Protein AF-A0A6Y0L7N2-F1 (afdb_monomer)

Solvent-accessible surface area (backbone atoms only — not comparable to full-atom values): 3471 Å² total; per-residue (Å²): 133,73,64,76,44,77,37,94,74,25,88,71,44,60,80,79,94,56,74,68,42,81,72,46,81,53,102,48,35,37,35,28,34,32,94,89,67,48,57,41,35,39,25,44,79,94,59,70,85,52,63,42,23,32,40,62,96

Mean predicted aligned error: 7.13 Å

Sequence (57 aa):
MKRIHPLMASRQSADYRQPWQMSGVWRRSINFVAKSGELLTLHRRGSGFSPGGWILR

pLDDT: mean 74.53, std 13.5,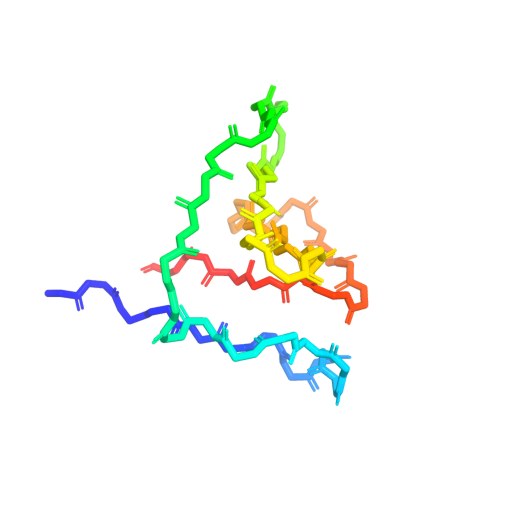 range [44.81, 92.69]

Organism: Salmonella enteritidis (NCBI:txid149539)
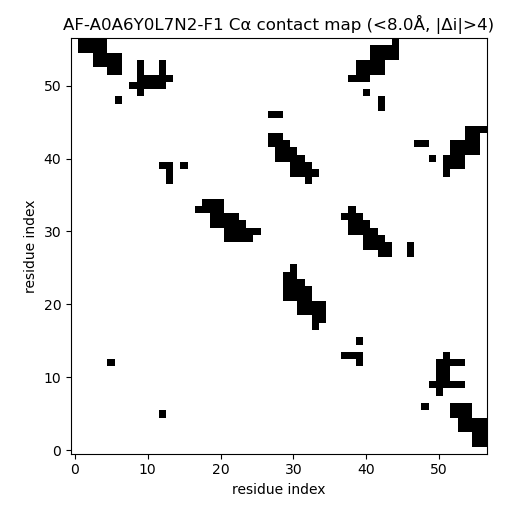
Secondary structure (DSSP, 8-state):
-PPEEE-TT-TTPPPSSS-EEEEEE-SSEEEEEETTS-EEEEEPTTS---TTEEEE-

Radius of gyration: 10.52 Å; Cα contacts (8 Å, |Δi|>4): 110; chains: 1; bounding box: 22×24×26 Å

Structure (mmCIF, N/CA/C/O backbone):
data_AF-A0A6Y0L7N2-F1
#
_entry.id   AF-A0A6Y0L7N2-F1
#
loop_
_atom_site.group_PDB
_atom_site.id
_atom_site.type_symbol
_atom_site.label_atom_id
_atom_site.label_alt_id
_atom_site.label_comp_id
_atom_site.label_asym_id
_atom_site.label_entity_id
_atom_site.label_seq_id
_atom_site.pdbx_PDB_ins_code
_atom_site.Cartn_x
_atom_site.Cartn_y
_atom_site.Cartn_z
_atom_site.occupancy
_atom_site.B_iso_or_equiv
_atom_site.auth_seq_id
_atom_site.auth_comp_id
_atom_site.auth_asym_id
_atom_site.auth_atom_id
_atom_site.pdbx_PDB_model_num
ATOM 1 N N . MET A 1 1 ? -8.077 -19.702 -5.530 1.00 44.81 1 MET A N 1
ATOM 2 C CA . MET A 1 1 ? -7.754 -18.526 -4.689 1.00 44.81 1 MET A CA 1
ATOM 3 C C . MET A 1 1 ? -6.325 -18.091 -4.970 1.00 44.81 1 MET A C 1
ATOM 5 O O . MET A 1 1 ? -5.402 -18.828 -4.639 1.00 44.81 1 MET A O 1
ATOM 9 N N . LYS A 1 2 ? -6.133 -16.949 -5.638 1.00 51.09 2 LYS A N 1
ATOM 10 C CA . LYS A 1 2 ? -4.801 -16.372 -5.860 1.00 51.09 2 LYS A CA 1
ATOM 11 C C . LYS A 1 2 ? -4.249 -15.872 -4.526 1.00 51.09 2 LYS A C 1
ATOM 13 O O . LYS A 1 2 ? -4.875 -15.045 -3.872 1.00 51.09 2 LYS A O 1
ATOM 18 N N . ARG A 1 3 ? -3.130 -16.453 -4.091 1.00 61.62 3 ARG A N 1
ATOM 19 C CA . ARG A 1 3 ? -2.508 -16.190 -2.791 1.00 61.62 3 ARG A CA 1
ATOM 20 C C . ARG A 1 3 ? -1.812 -14.828 -2.833 1.00 61.62 3 ARG A C 1
ATOM 22 O O . ARG A 1 3 ? -0.881 -14.628 -3.611 1.00 61.62 3 ARG A O 1
ATOM 29 N N . ILE A 1 4 ? -2.277 -13.898 -2.007 1.00 61.00 4 ILE A N 1
ATOM 30 C CA . ILE A 1 4 ? -1.586 -12.634 -1.743 1.00 61.00 4 ILE A CA 1
ATOM 31 C C . ILE A 1 4 ? -0.379 -12.972 -0.860 1.00 61.00 4 ILE A C 1
ATOM 33 O O . ILE A 1 4 ? -0.537 -13.599 0.185 1.00 61.00 4 ILE A O 1
ATOM 37 N N . HIS A 1 5 ? 0.827 -12.615 -1.301 1.00 58.75 5 HIS A N 1
ATOM 38 C CA . HIS A 1 5 ? 2.063 -12.871 -0.559 1.00 58.75 5 HIS A CA 1
ATOM 39 C C . HIS A 1 5 ? 2.764 -11.550 -0.245 1.00 58.75 5 HIS A C 1
ATOM 41 O O . HIS A 1 5 ? 2.811 -10.678 -1.126 1.00 58.75 5 HIS A O 1
ATOM 47 N N . PRO A 1 6 ? 3.337 -11.399 0.964 1.00 56.22 6 PRO A N 1
ATOM 48 C CA . PRO A 1 6 ? 4.171 -10.248 1.245 1.00 56.22 6 PRO A CA 1
ATOM 49 C C . PRO A 1 6 ? 5.368 -10.318 0.304 1.00 56.22 6 PRO A C 1
ATOM 51 O O . PRO A 1 6 ? 5.939 -11.388 0.063 1.00 56.22 6 PRO A O 1
ATOM 54 N N . LEU A 1 7 ? 5.739 -9.180 -0.272 1.00 59.53 7 LEU A N 1
ATOM 55 C CA . LEU A 1 7 ? 7.030 -9.083 -0.932 1.00 59.53 7 LEU A CA 1
ATOM 56 C C . LEU A 1 7 ? 8.105 -9.380 0.112 1.00 59.53 7 LEU A C 1
ATOM 58 O O . LEU A 1 7 ? 8.068 -8.798 1.188 1.00 59.53 7 LEU A O 1
ATOM 62 N N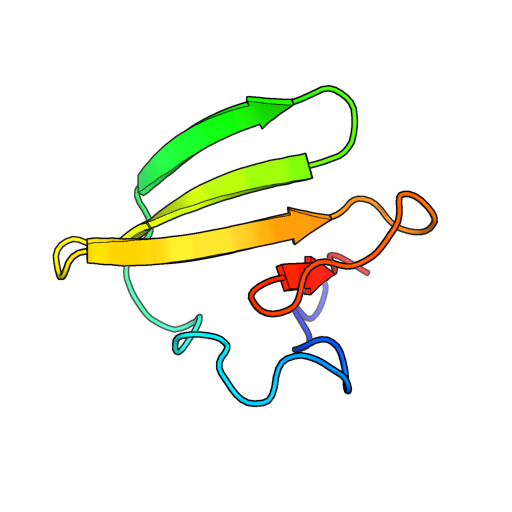 . MET A 1 8 ? 9.082 -10.237 -0.205 1.00 53.78 8 MET A N 1
ATOM 63 C CA . MET A 1 8 ? 10.196 -10.560 0.707 1.00 53.78 8 MET A CA 1
ATOM 64 C C . MET A 1 8 ? 10.937 -9.310 1.235 1.00 53.78 8 MET A C 1
ATOM 66 O O . MET A 1 8 ? 11.610 -9.386 2.255 1.00 53.78 8 MET A O 1
ATOM 70 N N . ALA A 1 9 ? 10.791 -8.158 0.568 1.00 47.72 9 ALA A N 1
ATOM 71 C CA . ALA A 1 9 ?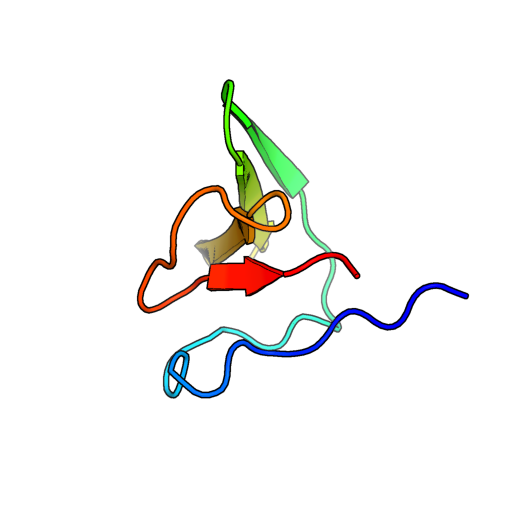 11.353 -6.871 0.974 1.00 47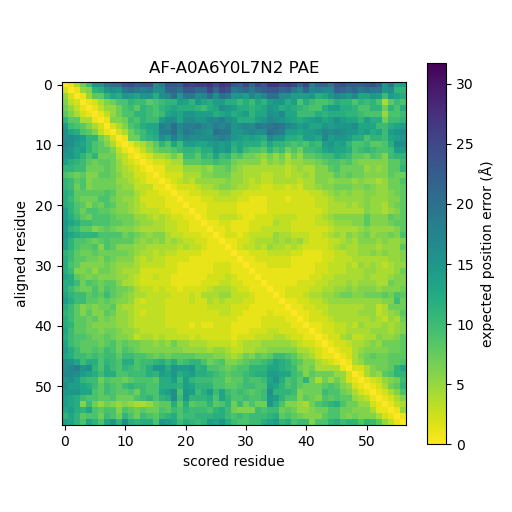.72 9 ALA A CA 1
ATOM 72 C C . ALA A 1 9 ? 10.462 -6.037 1.924 1.00 47.72 9 ALA A C 1
ATOM 74 O O . ALA A 1 9 ? 10.931 -5.037 2.462 1.00 47.72 9 ALA A O 1
ATOM 75 N N . SER A 1 10 ? 9.202 -6.413 2.158 1.00 57.28 10 SER A N 1
ATOM 76 C CA . SER A 1 10 ? 8.280 -5.655 3.009 1.00 57.28 10 SER A CA 1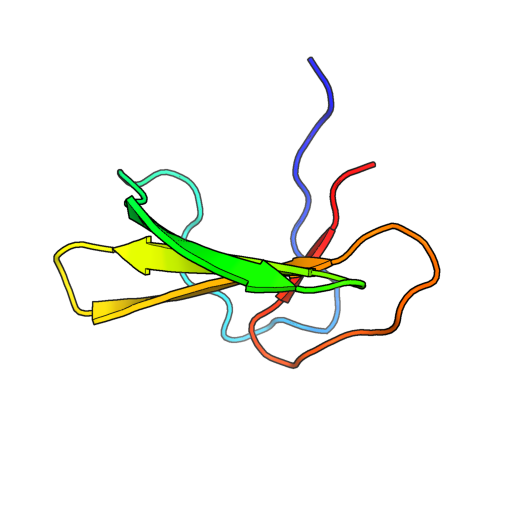
ATOM 77 C C . SER A 1 10 ? 8.315 -6.165 4.449 1.00 57.28 10 SER A C 1
ATOM 79 O O . SER A 1 10 ? 7.385 -6.781 4.952 1.00 57.28 10 SER A O 1
ATOM 81 N N . ARG A 1 11 ? 9.430 -5.915 5.142 1.00 56.75 11 ARG A N 1
ATOM 82 C CA . ARG A 1 11 ? 9.556 -6.210 6.585 1.00 56.75 11 ARG A CA 1
ATOM 83 C C . ARG A 1 11 ? 8.636 -5.350 7.462 1.00 56.75 11 ARG A C 1
ATOM 85 O O . ARG A 1 11 ? 8.449 -5.671 8.627 1.00 56.75 11 ARG A O 1
ATOM 92 N N . GLN A 1 12 ? 8.088 -4.272 6.900 1.00 63.25 12 GLN A N 1
ATOM 93 C CA . GLN A 1 12 ? 7.191 -3.322 7.560 1.00 63.25 12 GLN A CA 1
ATOM 94 C C . GLN A 1 12 ? 5.786 -3.311 6.934 1.00 63.25 12 GLN A C 1
ATOM 96 O O . GLN A 1 12 ? 5.021 -2.379 7.175 1.00 63.25 12 GLN A O 1
ATOM 101 N N . SER A 1 13 ? 5.425 -4.305 6.108 1.00 67.69 13 SER A N 1
ATOM 102 C CA . SER A 1 13 ? 4.051 -4.392 5.607 1.00 67.69 13 SER A CA 1
ATOM 103 C C . SER A 1 13 ? 3.080 -4.600 6.760 1.00 67.69 13 SER A C 1
ATOM 105 O O . SER A 1 13 ? 3.251 -5.531 7.547 1.00 67.69 13 SER A O 1
ATOM 107 N N . ALA A 1 14 ? 2.017 -3.803 6.785 1.00 74.94 14 ALA A N 1
ATOM 108 C CA . ALA A 1 14 ? 0.872 -4.045 7.648 1.00 74.94 14 ALA A CA 1
ATOM 109 C C . ALA A 1 14 ? 0.246 -5.427 7.386 1.00 74.94 14 ALA A C 1
ATOM 111 O O . ALA A 1 14 ? 0.318 -5.942 6.264 1.00 74.94 14 ALA A O 1
ATOM 112 N N . ASP A 1 15 ? -0.387 -6.015 8.408 1.00 77.31 15 ASP A N 1
ATOM 113 C CA . ASP A 1 15 ? -1.122 -7.273 8.248 1.00 77.31 15 ASP A CA 1
ATOM 114 C C . ASP A 1 15 ? -2.228 -7.081 7.204 1.00 77.31 15 ASP A C 1
ATOM 116 O O . ASP A 1 15 ? -3.071 -6.195 7.317 1.00 77.31 15 ASP A O 1
ATOM 120 N N . TYR A 1 16 ? -2.220 -7.908 6.164 1.00 76.25 16 TYR A N 1
ATOM 121 C CA . TYR A 1 16 ? -3.205 -7.847 5.092 1.00 76.25 16 TYR A CA 1
ATOM 122 C C . TYR A 1 16 ? -4.577 -8.401 5.510 1.00 76.25 16 TYR A C 1
ATOM 124 O O . TYR A 1 16 ? -5.554 -8.150 4.806 1.00 76.25 16 TYR A O 1
ATOM 132 N N . ARG A 1 17 ? -4.681 -9.136 6.628 1.00 79.75 17 ARG A N 1
ATOM 133 C CA . ARG A 1 17 ? -5.906 -9.821 7.097 1.00 79.75 17 ARG A CA 1
ATOM 134 C C . ARG A 1 17 ? -6.863 -8.906 7.863 1.00 79.75 17 ARG A C 1
ATOM 136 O O . ARG A 1 17 ? -7.543 -9.340 8.789 1.00 79.75 17 ARG A O 1
ATOM 143 N N . GLN A 1 18 ? -6.927 -7.649 7.460 1.00 83.75 18 GLN A N 1
ATOM 144 C CA . GLN A 1 18 ? -7.823 -6.654 8.028 1.00 83.75 18 GLN A CA 1
ATOM 145 C C . GLN A 1 18 ? -8.694 -6.024 6.938 1.00 83.75 18 GLN A C 1
ATOM 147 O O . GLN A 1 18 ? -8.397 -6.174 5.751 1.00 83.75 18 GLN A O 1
ATOM 152 N N . PRO A 1 19 ? -9.791 -5.344 7.302 1.00 87.94 19 PRO A N 1
ATOM 153 C CA . PRO A 1 19 ? -10.602 -4.625 6.335 1.00 87.94 19 PRO A CA 1
ATOM 154 C C . PRO A 1 19 ? -9.798 -3.495 5.688 1.00 87.94 19 PRO A C 1
ATOM 156 O O . PRO A 1 19 ? -9.213 -2.657 6.374 1.00 87.94 19 PRO A O 1
ATOM 159 N N . TRP A 1 20 ? -9.819 -3.457 4.361 1.00 89.25 20 TRP A N 1
ATOM 160 C CA . TRP A 1 20 ? -9.116 -2.464 3.560 1.00 89.25 20 TRP A CA 1
ATOM 161 C C . TRP A 1 20 ? -10.111 -1.643 2.755 1.00 89.25 20 TRP A C 1
ATOM 163 O O . TRP A 1 20 ? -10.945 -2.200 2.039 1.00 89.25 20 TRP A O 1
ATOM 173 N N . GLN A 1 21 ? -9.985 -0.321 2.823 1.00 92.69 21 GLN A N 1
ATOM 174 C CA . GLN A 1 21 ? -10.693 0.584 1.930 1.00 92.69 21 GLN A CA 1
ATOM 175 C C . GLN A 1 21 ? -9.761 1.004 0.799 1.00 92.69 21 GLN A C 1
ATOM 177 O O . GLN A 1 21 ? -8.620 1.397 1.033 1.00 92.69 21 GLN A O 1
ATOM 182 N N . MET A 1 22 ? -10.237 0.923 -0.443 1.00 92.25 22 MET A N 1
ATOM 183 C CA . MET A 1 22 ? -9.479 1.408 -1.593 1.00 92.25 22 MET A CA 1
ATOM 184 C C . MET A 1 22 ? -9.303 2.926 -1.485 1.00 92.25 22 MET A C 1
ATOM 186 O O . MET A 1 22 ? -10.290 3.657 -1.423 1.00 92.25 22 MET A O 1
ATOM 190 N N . SER A 1 23 ? -8.054 3.389 -1.475 1.00 91.00 23 SER A N 1
ATOM 191 C CA . SER A 1 23 ? -7.718 4.815 -1.412 1.00 91.00 23 SER A CA 1
ATOM 192 C C . SER A 1 23 ? -7.339 5.391 -2.775 1.00 91.00 23 SER A C 1
ATOM 194 O O . SER A 1 23 ? -7.466 6.593 -2.987 1.00 91.00 23 SER A O 1
ATOM 196 N N . GLY A 1 24 ? -6.913 4.554 -3.728 1.00 91.75 24 GLY A N 1
ATOM 197 C CA . GLY A 1 24 ? -6.649 5.007 -5.091 1.00 91.75 24 GLY A CA 1
ATOM 198 C C . GLY A 1 24 ? -6.189 3.904 -6.035 1.00 91.75 24 GLY A C 1
ATOM 199 O O . GLY A 1 24 ? -5.567 2.923 -5.624 1.00 91.75 24 GLY A O 1
ATOM 200 N N . VAL A 1 25 ? -6.472 4.091 -7.323 1.00 89.69 25 VAL A N 1
ATOM 201 C CA . VAL A 1 25 ? -6.038 3.199 -8.402 1.00 89.69 25 VAL A CA 1
ATOM 202 C C . VAL A 1 25 ? -5.071 3.953 -9.300 1.00 89.69 25 VAL A C 1
ATOM 204 O O . VAL A 1 25 ? -5.394 5.011 -9.833 1.00 89.69 25 VAL A O 1
ATOM 207 N N . TRP A 1 26 ? -3.897 3.372 -9.508 1.00 86.69 26 TRP A N 1
ATOM 208 C CA . TRP A 1 26 ? -2.852 3.916 -10.363 1.00 86.69 26 TRP A CA 1
ATOM 209 C C . TRP A 1 26 ? -2.548 2.951 -11.504 1.00 86.69 26 TRP A C 1
ATOM 211 O O . TRP A 1 26 ? -2.878 1.764 -11.468 1.00 86.69 26 TRP A O 1
ATOM 221 N N . ARG A 1 27 ? -1.842 3.437 -12.531 1.00 85.44 27 ARG A N 1
ATOM 222 C CA . ARG A 1 27 ? -1.504 2.629 -13.717 1.00 85.44 27 ARG A CA 1
ATOM 223 C C . ARG A 1 27 ? -0.777 1.317 -13.372 1.00 85.44 27 ARG A C 1
ATOM 225 O O . ARG A 1 27 ? -0.910 0.335 -14.099 1.00 85.44 27 ARG A O 1
ATOM 232 N N . ARG A 1 28 ? 0.004 1.304 -12.286 1.00 85.19 28 ARG A N 1
ATOM 233 C CA . ARG A 1 28 ? 0.893 0.195 -11.889 1.00 85.19 28 ARG A CA 1
ATOM 234 C C . ARG A 1 28 ? 0.551 -0.447 -10.541 1.00 85.19 28 ARG A C 1
ATOM 236 O O . ARG A 1 28 ? 1.067 -1.525 -10.245 1.00 85.19 28 ARG A O 1
ATOM 243 N N . SER A 1 29 ? -0.323 0.171 -9.753 1.00 85.62 29 SER A N 1
ATOM 244 C CA . SER A 1 29 ? -0.624 -0.263 -8.390 1.00 85.62 29 SER A CA 1
ATOM 245 C C . SER A 1 29 ? -2.025 0.148 -7.943 1.00 85.62 29 SER A C 1
ATOM 247 O O . SER A 1 29 ? -2.663 1.004 -8.553 1.00 85.62 29 SER A O 1
ATOM 249 N N . ILE A 1 30 ? -2.500 -0.468 -6.867 1.00 87.88 30 ILE A N 1
ATOM 250 C CA . ILE A 1 30 ? -3.716 -0.074 -6.153 1.00 87.88 30 ILE A CA 1
ATOM 251 C C . ILE A 1 30 ? -3.322 0.182 -4.704 1.00 87.88 30 ILE A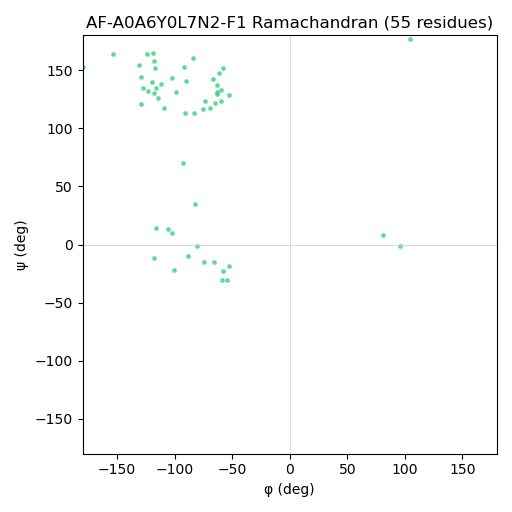 C 1
ATOM 253 O O . ILE A 1 30 ? -2.624 -0.639 -4.110 1.00 87.88 30 ILE A O 1
ATOM 257 N N . ASN A 1 31 ? -3.753 1.307 -4.147 1.00 87.00 31 ASN A N 1
ATOM 258 C CA . ASN A 1 31 ? -3.532 1.642 -2.750 1.00 87.00 31 ASN A CA 1
ATOM 259 C C . ASN A 1 31 ? -4.799 1.396 -1.937 1.00 87.00 31 ASN A C 1
ATOM 261 O O . ASN A 1 31 ? -5.919 1.664 -2.384 1.00 87.00 31 ASN A O 1
ATOM 265 N N . PHE A 1 32 ? -4.586 0.932 -0.718 1.00 88.56 32 PHE A N 1
ATOM 266 C CA . PHE A 1 32 ? -5.604 0.736 0.287 1.00 88.56 32 PHE A CA 1
ATOM 267 C C . PHE A 1 32 ? -5.164 1.369 1.603 1.00 88.56 32 PHE A C 1
ATOM 269 O O . PHE A 1 32 ? -3.967 1.508 1.872 1.00 88.56 32 PHE A O 1
ATOM 276 N N . VAL A 1 33 ? -6.150 1.735 2.412 1.00 89.50 33 VAL A N 1
ATOM 277 C CA . VAL A 1 33 ? -5.977 2.252 3.765 1.00 89.50 33 VAL A CA 1
ATOM 278 C C . VAL A 1 33 ? -6.851 1.445 4.723 1.00 89.50 33 VAL A C 1
ATOM 280 O O . VAL A 1 33 ? -8.004 1.130 4.410 1.00 89.50 33 VAL A O 1
ATOM 283 N N . ALA A 1 34 ? -6.285 1.049 5.858 1.00 90.00 34 ALA A N 1
ATOM 284 C CA . ALA A 1 34 ? -7.032 0.434 6.948 1.00 90.00 34 ALA A CA 1
ATOM 285 C C . ALA A 1 34 ? -7.655 1.526 7.828 1.00 90.00 34 ALA A C 1
ATOM 287 O O . ALA A 1 34 ? -7.204 2.671 7.839 1.00 90.00 34 ALA A O 1
ATOM 288 N N . LYS A 1 35 ? -8.676 1.180 8.617 1.00 89.81 35 LYS A N 1
ATOM 289 C CA . LYS A 1 35 ? -9.323 2.139 9.533 1.00 89.81 35 LYS A CA 1
ATOM 290 C C . LYS A 1 35 ? -8.338 2.739 10.552 1.00 89.81 35 LYS A C 1
ATOM 292 O O . LYS A 1 35 ? -8.509 3.881 10.963 1.00 89.81 35 LYS A O 1
ATOM 297 N N . SER A 1 36 ? -7.320 1.977 10.939 1.00 86.69 36 SER A N 1
ATOM 298 C CA . SER A 1 36 ? -6.237 2.368 11.850 1.00 86.69 36 SER A CA 1
ATOM 299 C C . SER A 1 36 ? -5.119 3.184 11.182 1.00 86.69 36 SER A C 1
ATOM 301 O O . SER A 1 36 ? -4.219 3.651 11.873 1.00 86.69 36 SER A O 1
ATOM 303 N N . GLY A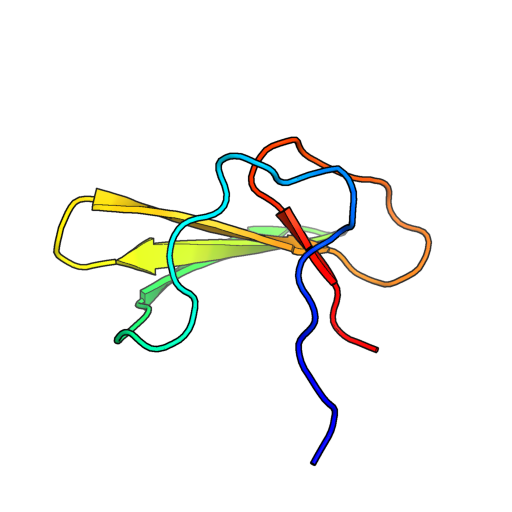 1 37 ? -5.205 3.431 9.869 1.00 86.50 37 GLY A N 1
ATOM 304 C CA . GLY A 1 37 ? -4.292 4.309 9.132 1.00 86.50 37 GLY A CA 1
ATOM 305 C C . GLY A 1 37 ? -3.128 3.599 8.440 1.00 86.50 37 GLY A C 1
ATOM 306 O O . GLY A 1 37 ? -2.346 4.255 7.751 1.00 86.50 37 GLY A O 1
ATOM 307 N N . GLU A 1 38 ? -3.007 2.276 8.561 1.00 86.12 38 GLU A N 1
ATOM 308 C CA . GLU A 1 38 ? -2.018 1.515 7.807 1.00 86.12 38 GLU A CA 1
ATOM 309 C C . GLU A 1 38 ? -2.261 1.632 6.304 1.00 86.12 38 GLU A C 1
ATOM 311 O O . GLU A 1 38 ? -3.398 1.719 5.833 1.00 86.12 38 GLU A O 1
ATOM 316 N N . LEU A 1 39 ? -1.169 1.587 5.544 1.00 84.31 39 LEU A N 1
ATOM 317 C CA . LEU A 1 39 ? -1.188 1.667 4.093 1.00 84.31 39 LEU A CA 1
ATOM 318 C C . LEU A 1 39 ? -0.776 0.334 3.484 1.00 84.31 39 LEU A C 1
ATOM 320 O O . LEU A 1 39 ? 0.192 -0.300 3.909 1.00 84.31 39 LEU A O 1
ATOM 324 N N . LEU A 1 40 ? -1.496 -0.051 2.438 1.00 82.50 40 LEU A N 1
ATOM 325 C CA . LEU A 1 40 ? -1.232 -1.245 1.655 1.00 82.50 40 LEU A CA 1
ATOM 326 C C . LEU A 1 40 ? -1.179 -0.868 0.178 1.00 82.50 40 LEU A C 1
ATOM 328 O O . LEU A 1 40 ? -2.163 -0.389 -0.381 1.00 82.50 40 LEU A O 1
ATOM 332 N N . THR A 1 41 ? -0.051 -1.128 -0.481 1.00 83.62 41 THR A N 1
ATOM 333 C CA . THR A 1 41 ? 0.067 -0.963 -1.937 1.00 83.62 41 THR A CA 1
ATOM 334 C C . THR A 1 41 ? 0.151 -2.321 -2.613 1.00 83.62 41 THR A C 1
ATOM 336 O O . THR A 1 41 ? 1.117 -3.055 -2.423 1.00 83.62 41 THR A O 1
ATOM 339 N N . LEU A 1 42 ? -0.824 -2.644 -3.454 1.00 82.19 42 LEU A N 1
ATOM 340 C CA . LEU A 1 42 ? -0.807 -3.829 -4.298 1.00 82.19 42 LEU A CA 1
ATOM 341 C C . LEU A 1 42 ? -0.182 -3.491 -5.655 1.00 82.19 42 LEU A C 1
ATOM 343 O O . LEU A 1 42 ? -0.760 -2.742 -6.443 1.00 82.19 42 LEU A O 1
ATOM 347 N N . HIS A 1 43 ? 0.985 -4.057 -5.949 1.00 80.88 43 HIS A N 1
ATOM 348 C CA . HIS A 1 43 ? 1.668 -3.868 -7.231 1.00 80.88 43 HIS A CA 1
ATOM 349 C C . HIS A 1 43 ? 1.239 -4.923 -8.249 1.00 80.88 43 HIS A C 1
ATOM 351 O O . HIS A 1 43 ? 1.115 -6.112 -7.930 1.00 80.88 43 HIS A O 1
ATOM 357 N N . ARG A 1 44 ? 1.069 -4.505 -9.508 1.00 75.00 44 AR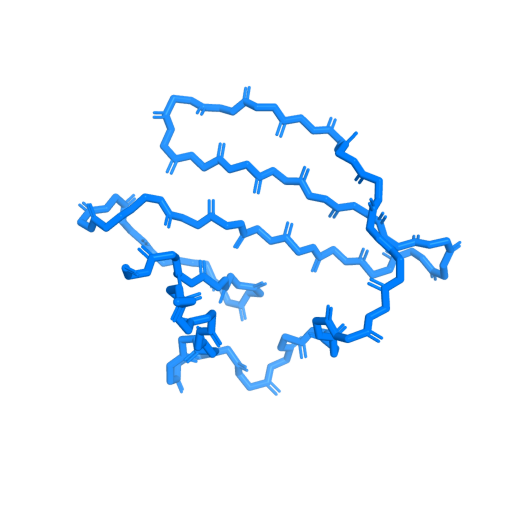G A N 1
ATOM 358 C CA . ARG A 1 44 ? 0.967 -5.451 -10.627 1.00 75.00 44 ARG A CA 1
ATOM 359 C C . ARG A 1 44 ? 2.312 -6.155 -10.814 1.00 75.00 44 ARG A C 1
ATOM 361 O O . ARG A 1 44 ? 3.375 -5.541 -10.694 1.00 75.00 44 ARG A O 1
ATOM 368 N N . ARG A 1 45 ? 2.280 -7.446 -11.154 1.00 74.19 45 ARG A N 1
ATOM 369 C CA . ARG A 1 45 ? 3.495 -8.232 -11.415 1.00 74.19 45 ARG A CA 1
ATOM 370 C C . ARG A 1 45 ? 4.374 -7.528 -12.461 1.00 74.19 45 ARG A C 1
ATOM 372 O O . ARG A 1 45 ? 3.883 -7.158 -13.522 1.00 74.19 45 ARG A O 1
ATOM 379 N N . GLY A 1 46 ? 5.659 -7.339 -12.150 1.00 76.31 46 GLY A N 1
ATOM 380 C CA . GLY A 1 46 ? 6.628 -6.683 -13.039 1.00 76.31 46 GLY A CA 1
ATOM 381 C C . GLY A 1 46 ? 6.595 -5.148 -13.039 1.00 76.31 46 GLY A C 1
ATOM 382 O O . GLY A 1 46 ? 7.266 -4.542 -13.864 1.00 76.31 46 GLY A O 1
ATOM 383 N N . SER A 1 47 ? 5.836 -4.507 -12.139 1.00 73.50 47 SER A N 1
ATOM 384 C CA . SER A 1 47 ? 5.672 -3.040 -12.121 1.00 73.50 47 SER A CA 1
ATOM 385 C C . SER A 1 47 ? 6.492 -2.297 -11.053 1.00 73.50 47 SER A C 1
ATOM 387 O O . SER A 1 47 ? 6.298 -1.095 -10.878 1.00 73.50 47 SER A O 1
ATOM 389 N N . GLY A 1 48 ? 7.418 -2.984 -10.377 1.00 67.50 48 GLY A N 1
ATOM 390 C CA . GLY A 1 48 ? 8.241 -2.438 -9.291 1.00 67.50 48 GLY A CA 1
ATOM 391 C C . GLY A 1 48 ? 7.794 -2.895 -7.899 1.00 67.50 48 GLY A C 1
ATOM 392 O O . GLY A 1 48 ? 6.815 -3.630 -7.758 1.00 67.50 48 GLY A O 1
ATOM 393 N N . PHE A 1 49 ? 8.546 -2.484 -6.875 1.00 68.94 49 PHE A N 1
ATOM 394 C CA . PHE A 1 49 ? 8.307 -2.821 -5.470 1.00 68.94 49 PHE A CA 1
ATOM 395 C C . PHE A 1 49 ? 8.320 -1.541 -4.623 1.00 68.94 49 PHE A C 1
ATOM 397 O O . PHE A 1 49 ? 9.109 -0.638 -4.894 1.00 68.94 49 PHE A O 1
ATOM 404 N N . SER A 1 50 ? 7.479 -1.469 -3.587 1.00 64.88 50 SER A N 1
ATOM 405 C CA . SER A 1 50 ? 7.588 -0.454 -2.529 1.00 64.88 50 SER A CA 1
ATOM 406 C C . SER A 1 50 ? 7.862 -1.131 -1.180 1.00 64.88 50 SER A C 1
ATOM 408 O O . SER A 1 50 ? 7.433 -2.272 -0.988 1.00 64.88 50 SER A O 1
ATOM 410 N N . PRO A 1 51 ? 8.539 -0.457 -0.230 1.00 58.88 51 PRO A N 1
ATOM 411 C CA . PRO A 1 51 ? 8.854 -1.028 1.084 1.00 58.88 51 PRO A CA 1
ATOM 412 C C . PRO A 1 51 ? 7.633 -1.487 1.900 1.00 58.88 51 PRO A C 1
ATOM 414 O O . PRO A 1 51 ? 7.773 -2.367 2.741 1.00 58.88 51 PRO A O 1
ATOM 417 N N . GLY A 1 52 ? 6.437 -0.949 1.629 1.00 62.31 52 GLY A N 1
ATOM 418 C CA . GLY A 1 52 ? 5.154 -1.366 2.227 1.00 62.31 52 GLY A CA 1
ATOM 419 C C . GLY A 1 52 ? 4.239 -2.167 1.286 1.00 62.31 52 GLY A C 1
ATOM 420 O O . GLY A 1 52 ? 3.036 -2.265 1.522 1.00 62.31 52 GLY A O 1
ATOM 421 N N . GLY A 1 53 ? 4.762 -2.647 0.155 1.00 67.50 53 GLY A N 1
ATOM 422 C CA . GLY A 1 53 ? 3.960 -3.208 -0.931 1.00 67.50 53 GLY A CA 1
ATOM 423 C C . GLY A 1 53 ? 3.748 -4.723 -0.861 1.00 67.50 53 GLY A C 1
ATOM 424 O O . GLY A 1 53 ? 4.601 -5.477 -0.399 1.00 67.50 53 GLY A O 1
ATOM 425 N N . TRP A 1 54 ? 2.633 -5.178 -1.426 1.00 66.62 54 TRP A N 1
ATOM 426 C CA . TRP A 1 54 ? 2.287 -6.584 -1.657 1.00 66.62 54 TRP A CA 1
ATOM 427 C C . TRP A 1 54 ? 2.139 -6.843 -3.162 1.00 66.62 54 TRP A C 1
ATOM 429 O O . TRP A 1 54 ? 1.898 -5.915 -3.938 1.00 66.62 54 TRP A O 1
ATOM 439 N N . ILE A 1 55 ? 2.271 -8.099 -3.606 1.00 63.31 55 ILE A N 1
ATOM 440 C CA . ILE A 1 55 ? 2.048 -8.481 -5.014 1.00 63.31 55 ILE A CA 1
ATOM 441 C C . ILE A 1 55 ? 0.881 -9.441 -5.136 1.00 63.31 55 ILE A C 1
ATOM 443 O O . ILE A 1 55 ? 0.808 -10.453 -4.438 1.00 63.31 55 ILE A O 1
ATOM 447 N N . LEU A 1 56 ? 0.027 -9.161 -6.118 1.00 58.44 56 LEU A N 1
ATOM 448 C CA . LEU A 1 56 ? -0.964 -10.108 -6.605 1.00 58.44 56 LEU A CA 1
ATOM 449 C C . LEU A 1 56 ? -0.303 -11.052 -7.626 1.00 58.44 56 LEU A C 1
ATOM 451 O O . LEU A 1 56 ? 0.118 -10.603 -8.696 1.00 58.44 56 LEU A O 1
ATOM 455 N N . ARG A 1 57 ? -0.182 -12.345 -7.299 1.00 56.25 57 ARG A N 1
ATOM 456 C CA . ARG A 1 57 ? 0.248 -13.400 -8.238 1.00 56.25 57 ARG A CA 1
ATOM 457 C C . ARG A 1 57 ? -0.966 -14.070 -8.876 1.00 56.25 57 ARG A C 1
ATOM 459 O O . ARG A 1 57 ? -1.829 -14.556 -8.123 1.00 56.25 57 ARG A O 1
#

Foldseek 3Di:
DFDWDADPLQPPADDPPADWDFPDDDPFWTWTAGPVGGIEIEGEPPRDDDNHYIYGD

Nearest PDB structures (foldseek):
  6h4d-assembly1_A  TM=5.734E-01  e=2.647E-01  Pseudomonas aeruginosa PAO1
  2rcn-assembly1_A  TM=5.630E-01  e=3.646E-01  Salmonella enterica subsp. enterica serovar Typhimurium str. LT2
  4a2i-assembly1_V  TM=5.630E-01  e=4.711E-01  Salmonella enterica subsp. enterica serovar Typhimurium
  1qil-assembly3_C  TM=5.342E-01  e=1.808E+00  Staphylococcus aureus
  6zxf-assembly1_j  TM=4.198E-01  e=8.939E-01  Homo sapiens